Protein AF-F4B438-F1 (afdb_monomer)

Structure (mmCIF, N/CA/C/O backbone):
data_AF-F4B438-F1
#
_entry.id   AF-F4B438-F1
#
loop_
_atom_site.group_PDB
_atom_site.id
_atom_site.type_symbol
_atom_site.label_atom_id
_atom_site.label_alt_id
_atom_site.label_comp_id
_atom_site.label_asym_id
_atom_site.label_entity_id
_atom_site.label_seq_id
_atom_site.pdbx_PDB_ins_code
_atom_site.Cartn_x
_atom_site.Cartn_y
_atom_site.Cartn_z
_atom_site.occupancy
_atom_site.B_iso_or_equiv
_atom_site.auth_seq_id
_atom_site.auth_comp_id
_atom_site.auth_asym_id
_atom_site.auth_atom_id
_atom_site.pdbx_PDB_model_num
ATOM 1 N N . MET A 1 1 ? 2.057 10.214 1.483 1.00 91.44 1 MET A N 1
ATOM 2 C CA . MET A 1 1 ? 1.232 9.758 0.334 1.00 91.44 1 MET A CA 1
ATOM 3 C C . MET A 1 1 ? 1.623 10.405 -0.991 1.00 91.44 1 MET A C 1
ATOM 5 O O . MET A 1 1 ? 1.835 9.667 -1.937 1.00 91.44 1 MET A O 1
ATOM 9 N N . GLU A 1 2 ? 1.752 11.734 -1.098 1.00 94.44 2 GLU A N 1
ATOM 10 C CA . GLU A 1 2 ? 2.2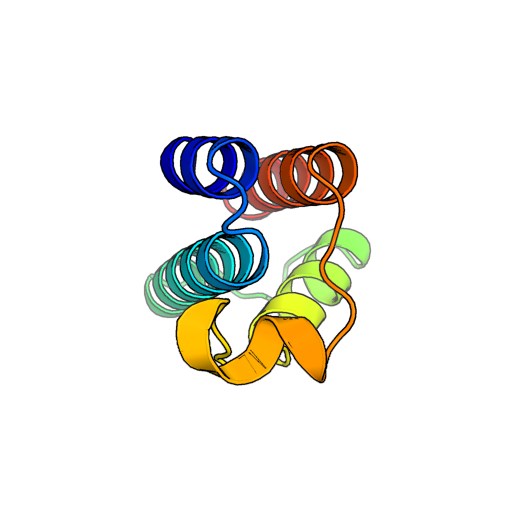83 12.371 -2.327 1.00 94.44 2 GLU A CA 1
ATOM 11 C C . GLU A 1 2 ? 3.707 11.897 -2.661 1.00 94.44 2 GLU A C 1
ATOM 13 O O . GLU A 1 2 ? 4.029 11.600 -3.806 1.00 94.44 2 GLU A O 1
ATOM 18 N N . GLU A 1 3 ? 4.520 11.690 -1.629 1.00 96.25 3 GLU A N 1
ATOM 19 C CA . GLU A 1 3 ? 5.844 11.084 -1.749 1.00 96.25 3 GLU A CA 1
ATOM 20 C C . GLU A 1 3 ? 5.830 9.687 -2.399 1.00 96.25 3 GLU A C 1
ATOM 22 O O . GLU A 1 3 ? 6.728 9.376 -3.176 1.00 96.25 3 GLU A O 1
ATOM 27 N N . ALA A 1 4 ? 4.786 8.872 -2.182 1.00 96.50 4 ALA A N 1
ATOM 28 C CA . ALA A 1 4 ? 4.670 7.563 -2.833 1.00 96.50 4 ALA A CA 1
ATOM 29 C C . ALA A 1 4 ? 4.517 7.713 -4.355 1.00 96.50 4 ALA A C 1
ATOM 31 O O . ALA A 1 4 ? 5.146 6.990 -5.123 1.00 96.50 4 ALA A O 1
ATOM 32 N N . ILE A 1 5 ? 3.739 8.704 -4.799 1.00 97.56 5 ILE A N 1
ATOM 33 C CA . ILE A 1 5 ? 3.576 9.016 -6.225 1.00 97.56 5 ILE A CA 1
ATOM 34 C C . ILE A 1 5 ? 4.898 9.530 -6.808 1.00 97.56 5 ILE A C 1
ATOM 36 O O . ILE A 1 5 ? 5.285 9.138 -7.907 1.00 97.56 5 ILE A O 1
ATOM 40 N N . ASN A 1 6 ? 5.631 10.369 -6.071 1.00 97.94 6 ASN A N 1
ATOM 41 C CA . ASN A 1 6 ? 6.937 10.856 -6.519 1.00 97.94 6 ASN A CA 1
ATOM 42 C C . ASN A 1 6 ? 7.952 9.712 -6.674 1.00 97.94 6 ASN A C 1
ATOM 44 O O . ASN A 1 6 ? 8.655 9.661 -7.681 1.00 97.94 6 ASN A O 1
ATOM 48 N N . LEU A 1 7 ? 7.976 8.750 -5.746 1.00 97.44 7 LEU A N 1
ATOM 49 C CA . LEU A 1 7 ? 8.801 7.542 -5.865 1.00 97.44 7 LEU A CA 1
ATOM 50 C C . LEU A 1 7 ? 8.440 6.723 -7.110 1.00 97.44 7 LEU A C 1
ATOM 52 O O . LEU A 1 7 ? 9.330 6.322 -7.861 1.00 97.44 7 LEU A O 1
ATOM 56 N N . ALA A 1 8 ? 7.147 6.536 -7.382 1.00 96.62 8 ALA A N 1
ATOM 57 C CA . ALA A 1 8 ? 6.686 5.857 -8.590 1.00 96.62 8 ALA A CA 1
ATOM 58 C C . ALA A 1 8 ? 7.160 6.571 -9.868 1.00 96.62 8 ALA A C 1
ATOM 60 O O . ALA A 1 8 ? 7.721 5.932 -10.759 1.00 96.62 8 ALA A O 1
ATOM 61 N N . LYS A 1 9 ? 7.038 7.906 -9.924 1.00 97.06 9 LYS A N 1
ATOM 62 C CA . LYS A 1 9 ? 7.534 8.739 -11.038 1.00 97.06 9 LYS A CA 1
ATOM 63 C C . LYS A 1 9 ? 9.049 8.644 -11.229 1.00 97.06 9 LYS A C 1
ATOM 65 O O . LYS A 1 9 ? 9.532 8.749 -12.351 1.00 97.06 9 LYS A O 1
ATOM 70 N N . MET A 1 10 ? 9.798 8.403 -10.155 1.00 97.00 10 MET A N 1
ATOM 71 C CA . MET A 1 10 ? 11.246 8.166 -10.191 1.00 97.00 10 MET A CA 1
ATOM 72 C C . MET A 1 10 ? 11.622 6.733 -10.605 1.00 97.00 10 MET A C 1
ATOM 74 O O . MET A 1 10 ? 12.799 6.374 -10.571 1.00 97.00 10 MET A O 1
ATOM 78 N N . GLY A 1 11 ? 10.651 5.897 -10.986 1.00 95.69 11 GLY A N 1
ATOM 79 C CA . GLY A 1 11 ? 10.888 4.504 -11.353 1.00 95.69 11 GLY A CA 1
ATOM 80 C C . GLY A 1 11 ? 11.161 3.601 -10.151 1.00 95.69 11 GLY A C 1
ATOM 81 O O . GLY A 1 11 ? 11.835 2.582 -10.311 1.00 95.69 11 GLY A O 1
ATOM 82 N N . LYS A 1 12 ? 10.645 3.972 -8.968 1.00 97.25 12 LYS A N 1
ATOM 83 C CA . LYS A 1 12 ? 10.699 3.182 -7.727 1.00 97.25 12 LYS A CA 1
ATOM 84 C C . LYS A 1 12 ? 9.310 2.712 -7.244 1.00 97.25 12 LYS A C 1
ATOM 86 O O . LYS A 1 12 ? 8.878 3.079 -6.144 1.00 97.25 12 LYS A O 1
ATOM 91 N N . PRO A 1 13 ? 8.558 1.956 -8.064 1.00 96.88 13 PRO A N 1
ATOM 92 C CA . PRO A 1 13 ? 7.196 1.528 -7.745 1.00 96.88 13 PRO A CA 1
ATOM 93 C C . PRO A 1 13 ? 7.097 0.583 -6.538 1.00 96.88 13 PRO A C 1
ATOM 95 O O . PRO A 1 13 ? 6.128 0.669 -5.783 1.00 96.88 13 PRO A O 1
ATOM 98 N N . LEU A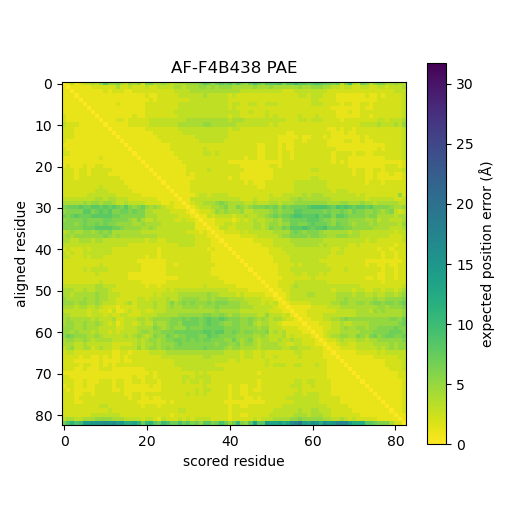 1 14 ? 8.076 -0.297 -6.303 1.00 96.75 14 LEU A N 1
ATOM 99 C CA . LEU A 1 14 ? 8.029 -1.198 -5.142 1.00 96.75 14 LEU A CA 1
ATOM 100 C C . LEU A 1 14 ? 8.274 -0.428 -3.838 1.00 96.75 14 LEU A C 1
ATOM 102 O O . LEU A 1 14 ? 7.578 -0.634 -2.847 1.00 96.75 14 LEU A O 1
ATOM 106 N N . THR A 1 15 ? 9.198 0.530 -3.866 1.00 97.19 15 THR A N 1
ATOM 107 C CA . THR A 1 15 ? 9.453 1.447 -2.747 1.00 97.19 15 THR A CA 1
ATOM 108 C C . THR A 1 15 ? 8.239 2.337 -2.470 1.00 97.19 15 THR A C 1
ATOM 110 O O . THR A 1 15 ? 7.895 2.573 -1.313 1.00 97.19 15 THR A O 1
ATOM 113 N N . ALA A 1 16 ? 7.537 2.790 -3.514 1.00 97.69 16 ALA A N 1
ATOM 114 C CA . ALA A 1 16 ? 6.273 3.509 -3.363 1.00 97.69 16 ALA A CA 1
ATOM 115 C C . ALA A 1 16 ? 5.210 2.658 -2.644 1.00 97.69 16 ALA A C 1
ATOM 117 O O . ALA A 1 16 ? 4.574 3.138 -1.705 1.00 97.69 16 ALA A O 1
ATOM 118 N N . MET A 1 17 ? 5.057 1.385 -3.027 1.00 97.12 17 MET A N 1
ATOM 119 C CA . MET A 1 17 ? 4.148 0.449 -2.353 1.00 97.12 17 MET A CA 1
ATOM 120 C C . MET A 1 17 ? 4.540 0.191 -0.897 1.00 97.12 17 MET A C 1
ATOM 122 O O . MET A 1 17 ? 3.663 0.123 -0.034 1.00 97.12 17 MET A O 1
ATOM 126 N N . LEU A 1 18 ? 5.839 0.105 -0.600 1.00 96.56 18 LEU A N 1
ATOM 127 C CA . LEU A 1 18 ? 6.331 -0.007 0.772 1.00 96.56 18 LEU A CA 1
ATOM 128 C C . LEU A 1 18 ? 5.913 1.204 1.617 1.00 96.56 18 LEU A C 1
ATOM 130 O O . LEU A 1 18 ? 5.406 1.026 2.722 1.00 96.56 18 LEU A O 1
ATOM 134 N N . LEU A 1 19 ? 6.046 2.422 1.080 1.00 97.25 19 LEU A N 1
ATOM 135 C CA . LEU A 1 19 ? 5.627 3.645 1.769 1.00 97.25 19 LEU A CA 1
ATOM 136 C C . LEU A 1 19 ? 4.109 3.679 2.012 1.00 97.25 19 LEU A C 1
ATOM 138 O O . LEU A 1 19 ? 3.662 4.069 3.091 1.00 97.25 19 LEU A O 1
ATOM 142 N N . ILE A 1 20 ? 3.310 3.245 1.031 1.00 97.62 20 ILE A N 1
ATOM 143 C CA . ILE A 1 20 ? 1.850 3.120 1.177 1.00 97.62 20 ILE A CA 1
ATOM 144 C C . ILE A 1 20 ? 1.514 2.132 2.295 1.00 97.62 20 ILE A C 1
ATOM 146 O O . ILE A 1 20 ? 0.679 2.435 3.146 1.00 97.62 20 ILE A O 1
ATOM 150 N N . LYS A 1 21 ? 2.180 0.972 2.326 1.00 97.50 21 LYS A N 1
ATOM 151 C CA . LYS A 1 21 ? 1.991 -0.023 3.382 1.00 97.50 21 LYS A CA 1
ATOM 152 C C . LYS A 1 21 ? 2.308 0.552 4.760 1.00 97.50 21 LYS A C 1
ATOM 154 O O . LYS A 1 21 ? 1.488 0.398 5.659 1.00 97.50 21 LYS A O 1
ATOM 159 N N . SER A 1 22 ? 3.438 1.241 4.918 1.00 96.81 22 SER A N 1
ATOM 160 C CA . SER A 1 22 ? 3.811 1.869 6.191 1.00 96.81 22 SER A CA 1
ATOM 161 C C . SER A 1 22 ? 2.779 2.897 6.655 1.00 96.81 22 SER A C 1
ATOM 163 O O . SER A 1 22 ? 2.382 2.871 7.815 1.00 96.81 22 SER A O 1
ATOM 165 N N . TYR A 1 23 ? 2.277 3.738 5.746 1.00 96.31 23 TYR A N 1
ATOM 166 C CA . TYR A 1 23 ? 1.205 4.687 6.060 1.00 96.31 23 TYR A CA 1
ATOM 167 C C . TYR A 1 23 ? -0.077 3.984 6.531 1.00 96.31 23 TYR A C 1
ATOM 169 O O . TYR A 1 23 ? -0.697 4.390 7.511 1.00 96.31 23 TYR A O 1
ATOM 177 N N . VAL A 1 24 ? -0.484 2.913 5.842 1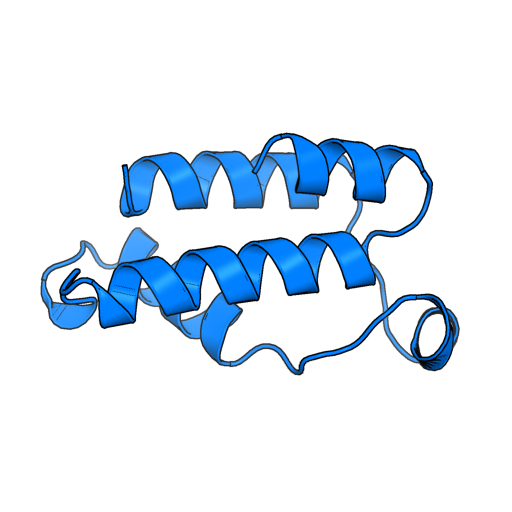.00 96.88 24 VAL A N 1
ATOM 178 C CA . VAL A 1 24 ? -1.662 2.132 6.236 1.00 96.88 24 VAL A CA 1
ATOM 179 C C . VAL A 1 24 ? -1.464 1.517 7.623 1.00 96.88 24 VAL A C 1
ATOM 181 O O . VAL A 1 24 ? -2.365 1.619 8.450 1.00 96.88 24 VAL A O 1
ATOM 184 N N . GLN A 1 25 ? -0.299 0.918 7.892 1.00 96.38 25 GLN A N 1
ATOM 185 C CA . GLN A 1 25 ? 0.029 0.329 9.196 1.00 96.38 25 GLN A CA 1
ATOM 186 C C . GLN A 1 25 ? -0.094 1.354 10.326 1.00 96.38 25 GLN A C 1
ATOM 188 O O . GLN A 1 25 ? -0.818 1.099 11.285 1.00 96.38 25 GLN A O 1
ATOM 193 N N . GLU A 1 26 ? 0.513 2.530 10.159 1.00 95.62 26 GLU A N 1
ATOM 194 C CA . GLU A 1 26 ? 0.439 3.631 11.124 1.00 95.62 26 GLU A C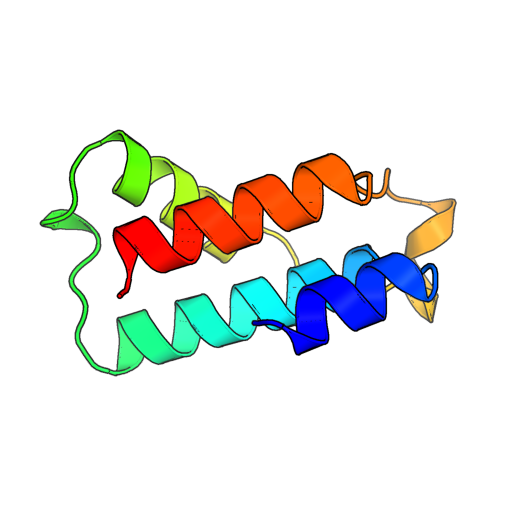A 1
ATOM 195 C C . GLU A 1 26 ? -1.017 4.015 11.430 1.00 95.62 26 GLU A C 1
ATOM 197 O O . GLU A 1 26 ? -1.411 4.105 12.589 1.00 95.62 26 GLU A O 1
ATOM 202 N N . LYS A 1 27 ? -1.872 4.151 10.408 1.00 95.25 27 LYS A N 1
ATOM 203 C CA . LYS A 1 27 ? -3.291 4.495 10.614 1.00 95.25 27 LYS A CA 1
ATOM 204 C C . LYS A 1 27 ? -4.098 3.430 11.341 1.00 95.25 27 LYS A C 1
ATOM 206 O O . LYS A 1 27 ? -5.016 3.774 12.089 1.00 95.25 27 LYS A O 1
ATOM 211 N N . ILE A 1 28 ? -3.789 2.154 11.132 1.00 94.44 28 ILE A N 1
ATOM 212 C CA . ILE A 1 28 ? -4.442 1.078 11.882 1.00 94.44 28 ILE A CA 1
ATOM 213 C C . ILE A 1 28 ? -3.965 1.084 13.341 1.00 94.44 28 ILE A C 1
ATOM 215 O O . ILE A 1 28 ? -4.789 0.958 14.246 1.00 94.44 28 ILE A O 1
ATOM 219 N N . GLU A 1 29 ? -2.671 1.305 13.580 1.00 93.88 29 GLU A N 1
ATOM 220 C CA . GLU A 1 29 ? -2.091 1.425 14.926 1.00 93.88 29 GLU A CA 1
ATOM 221 C C . GLU A 1 29 ? -2.628 2.645 15.697 1.00 93.88 29 GLU A C 1
ATOM 223 O O . GLU A 1 29 ? -2.867 2.555 16.900 1.00 93.88 29 GLU A O 1
ATOM 228 N N . GLU A 1 30 ? -2.926 3.751 15.005 1.00 93.62 30 GLU A N 1
ATOM 229 C CA . GLU A 1 3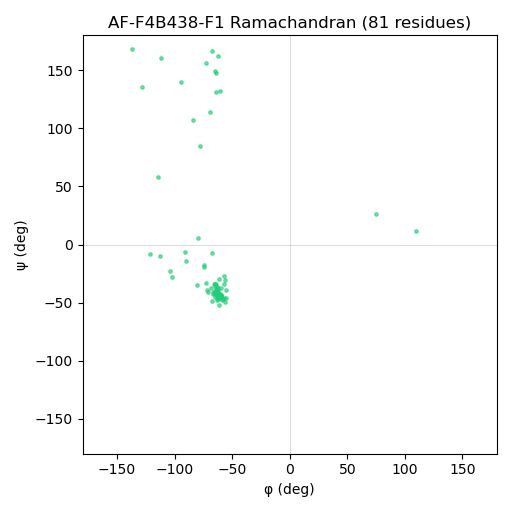0 ? -3.610 4.934 15.555 1.00 93.62 30 GLU A CA 1
ATOM 230 C C . GLU A 1 30 ? -5.088 4.680 15.936 1.00 93.62 30 GLU A C 1
ATOM 232 O O . GLU A 1 30 ? -5.730 5.541 16.541 1.00 93.62 30 GLU A O 1
ATOM 237 N N . GLY A 1 31 ? -5.649 3.509 15.607 1.00 89.75 31 GLY A N 1
ATOM 238 C CA . GLY A 1 31 ? -6.978 3.082 16.056 1.00 89.75 31 GLY A CA 1
ATOM 239 C C . GLY A 1 31 ? -8.067 3.046 14.981 1.00 89.75 31 GLY A C 1
ATOM 240 O O . GLY A 1 31 ? -9.246 2.893 15.321 1.00 89.75 31 GLY A O 1
ATOM 241 N N . LYS A 1 32 ? -7.730 3.155 13.687 1.00 88.06 32 LYS A N 1
ATOM 242 C CA . LYS A 1 32 ? -8.699 2.871 12.611 1.00 88.06 32 LYS A CA 1
ATOM 243 C C . LYS A 1 32 ? -9.004 1.364 12.596 1.00 88.06 32 LYS A C 1
ATOM 245 O O . LYS A 1 32 ? -8.149 0.542 12.287 1.00 88.06 32 LYS A O 1
ATOM 250 N N . ASP A 1 33 ? -10.244 0.992 12.913 1.00 88.44 33 ASP A N 1
ATOM 251 C CA . ASP A 1 33 ? -10.683 -0.410 12.931 1.00 88.44 33 ASP A CA 1
ATOM 252 C C . ASP A 1 33 ? -11.094 -0.884 11.528 1.00 88.44 33 ASP A C 1
ATOM 254 O O . ASP A 1 33 ? -12.160 -0.532 11.015 1.00 88.44 33 ASP A O 1
ATOM 258 N N . VAL A 1 34 ? -10.250 -1.724 10.926 1.00 88.62 34 VAL A N 1
ATOM 259 C CA . VAL A 1 34 ? -10.445 -2.323 9.595 1.00 88.62 34 VAL A CA 1
ATOM 260 C C . VAL A 1 34 ? -11.767 -3.093 9.484 1.00 88.62 34 VAL A C 1
ATOM 262 O O . VAL A 1 34 ? -12.377 -3.123 8.416 1.00 88.62 34 VAL A O 1
ATOM 265 N N . ASN A 1 35 ? -12.266 -3.681 10.578 1.00 87.81 35 ASN A N 1
ATOM 266 C CA . ASN A 1 35 ? -13.501 -4.471 10.553 1.00 87.81 35 ASN A CA 1
ATOM 267 C C . ASN A 1 35 ? -14.764 -3.613 10.437 1.00 87.81 35 ASN A C 1
ATOM 269 O O . ASN A 1 35 ? -15.814 -4.130 10.054 1.00 87.81 35 ASN A O 1
ATOM 273 N N . LYS A 1 36 ? -14.667 -2.320 10.765 1.00 91.56 36 LYS A N 1
ATOM 274 C CA . LYS A 1 36 ? -15.768 -1.352 10.658 1.00 91.56 36 LYS A CA 1
ATOM 275 C C . LYS A 1 36 ? -15.804 -0.632 9.312 1.00 91.56 36 LYS A C 1
ATOM 277 O O . LYS A 1 36 ? -16.746 0.115 9.060 1.00 91.56 36 LYS A O 1
ATOM 282 N N . MET A 1 37 ? -14.798 -0.836 8.464 1.00 93.06 37 MET A N 1
ATOM 283 C CA . MET A 1 37 ? -14.768 -0.288 7.110 1.00 93.06 37 MET A CA 1
ATOM 284 C C . MET A 1 37 ? -15.757 -1.026 6.204 1.00 93.06 37 MET A C 1
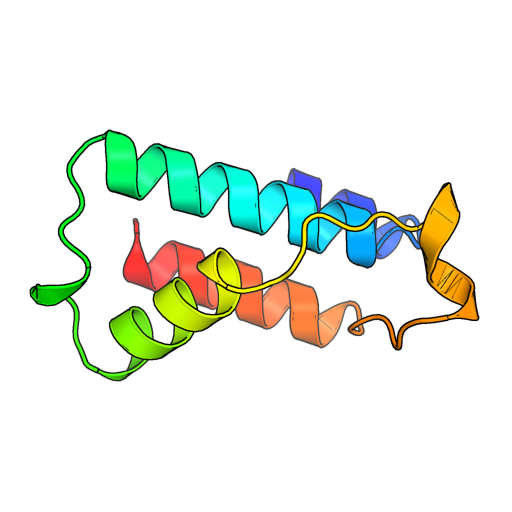ATOM 286 O O . MET A 1 37 ? -16.100 -2.188 6.441 1.00 93.06 37 MET A O 1
ATOM 290 N N . ASP A 1 38 ? -16.197 -0.368 5.130 1.00 95.69 38 ASP A N 1
ATOM 291 C CA . ASP A 1 38 ? -16.940 -1.054 4.081 1.00 95.69 38 ASP A CA 1
ATOM 292 C C . ASP A 1 38 ? -16.071 -2.140 3.423 1.00 95.69 38 ASP A C 1
ATOM 294 O O . ASP A 1 38 ? -14.840 -2.149 3.528 1.00 95.69 38 ASP A O 1
ATOM 298 N N . LYS A 1 39 ? -16.721 -3.0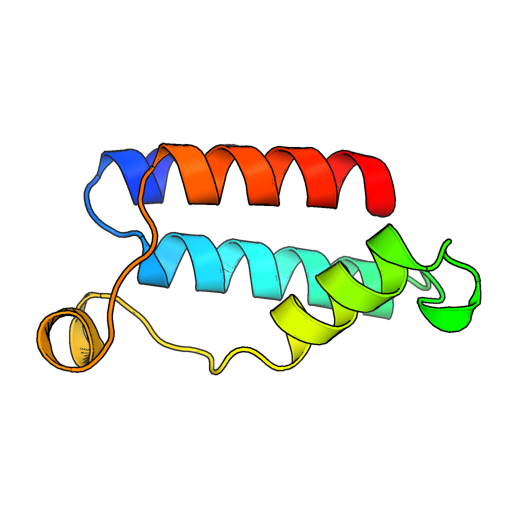77 2.726 1.00 96.12 39 LYS A N 1
ATOM 299 C CA . LYS A 1 39 ? -16.043 -4.240 2.144 1.00 96.12 39 LYS A CA 1
ATOM 300 C C . LYS A 1 39 ? -14.885 -3.845 1.219 1.00 96.12 39 LYS A C 1
ATOM 302 O O . LYS A 1 39 ? -13.859 -4.514 1.252 1.00 96.12 39 LYS A O 1
ATOM 307 N N . ILE A 1 40 ? -15.032 -2.791 0.414 1.00 95.81 40 ILE A N 1
ATOM 308 C CA . ILE A 1 40 ? -14.010 -2.389 -0.561 1.00 95.81 40 ILE A CA 1
ATOM 309 C C . ILE A 1 40 ? -12.773 -1.884 0.178 1.00 95.81 40 ILE A C 1
ATOM 311 O O . ILE A 1 40 ? -11.664 -2.336 -0.105 1.00 95.81 40 ILE A O 1
ATOM 315 N N . CYS A 1 41 ? -12.961 -0.994 1.153 1.00 96.81 41 CYS A N 1
ATOM 316 C CA . CYS A 1 41 ? -11.859 -0.483 1.959 1.00 96.81 41 CYS A CA 1
ATOM 317 C C . CYS A 1 41 ? -11.189 -1.585 2.780 1.00 96.81 41 CYS A C 1
ATOM 319 O O . CYS A 1 41 ? -9.966 -1.704 2.767 1.00 96.81 41 CYS A O 1
ATOM 321 N N . ARG A 1 42 ? -11.973 -2.451 3.425 1.00 96.69 42 ARG A N 1
ATOM 322 C CA . ARG A 1 42 ? -11.441 -3.577 4.195 1.00 96.69 42 ARG A CA 1
ATOM 323 C C .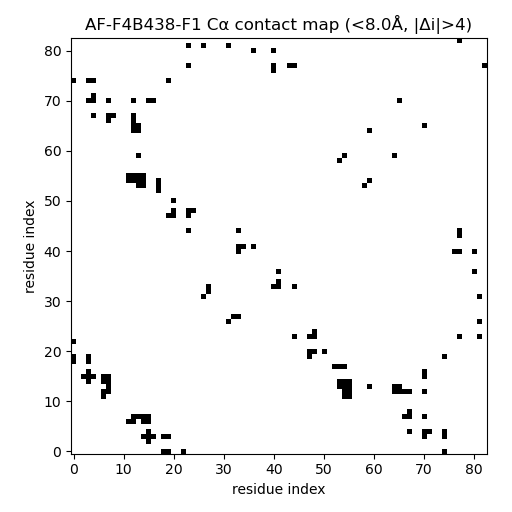 ARG A 1 42 ? -10.576 -4.505 3.343 1.00 96.69 42 ARG A C 1
ATOM 325 O O . ARG A 1 42 ? -9.480 -4.871 3.769 1.00 96.69 42 ARG A O 1
ATOM 332 N N . ASP A 1 43 ? -11.054 -4.883 2.160 1.00 97.19 43 ASP A N 1
ATOM 333 C CA . ASP A 1 43 ? -10.339 -5.796 1.266 1.00 97.19 43 ASP A CA 1
ATOM 334 C C . ASP A 1 43 ? -9.043 -5.146 0.740 1.00 97.19 43 ASP A C 1
ATOM 336 O O . ASP A 1 43 ? -7.989 -5.783 0.758 1.00 97.19 43 ASP A O 1
ATOM 340 N N . LEU A 1 44 ? -9.086 -3.861 0.358 1.00 97.19 44 LEU A N 1
ATOM 341 C CA . LEU A 1 44 ? -7.902 -3.108 -0.075 1.00 97.19 44 LEU A CA 1
ATOM 342 C C . LEU A 1 44 ? -6.850 -3.003 1.035 1.00 97.19 44 LEU A C 1
ATOM 344 O O . LEU A 1 44 ? -5.683 -3.328 0.817 1.00 97.19 44 LEU A O 1
ATOM 348 N N . ILE A 1 45 ? -7.253 -2.558 2.227 1.00 97.25 45 ILE A N 1
ATOM 349 C CA . ILE A 1 45 ? -6.341 -2.384 3.363 1.00 97.25 45 ILE A CA 1
ATOM 350 C C . ILE A 1 45 ? -5.725 -3.725 3.767 1.00 97.25 45 ILE A C 1
ATOM 352 O O . ILE A 1 45 ? -4.515 -3.805 3.977 1.00 97.25 45 ILE A O 1
ATOM 356 N N . SER A 1 46 ? -6.519 -4.799 3.787 1.00 96.25 46 SER A N 1
ATOM 357 C CA . SER A 1 46 ? -6.014 -6.145 4.075 1.00 96.25 46 SER A CA 1
ATOM 358 C C . SER A 1 46 ? -4.977 -6.600 3.044 1.00 96.25 46 SER A C 1
ATOM 360 O O . SER A 1 46 ? -3.938 -7.142 3.419 1.00 96.25 46 SER A O 1
ATOM 362 N N . ALA A 1 47 ? -5.214 -6.340 1.754 1.00 96.38 47 ALA A N 1
ATOM 363 C CA . ALA A 1 47 ? -4.273 -6.677 0.688 1.00 96.38 47 ALA A CA 1
ATOM 364 C C . ALA A 1 47 ? -2.951 -5.896 0.803 1.00 96.38 47 ALA A C 1
ATOM 366 O O . ALA A 1 47 ? -1.871 -6.478 0.675 1.00 96.38 47 ALA A O 1
ATOM 367 N N . ILE A 1 48 ? -3.014 -4.596 1.110 1.00 96.56 48 ILE A N 1
ATOM 368 C CA . ILE A 1 48 ? -1.819 -3.765 1.326 1.00 96.56 48 ILE A CA 1
ATOM 369 C C . ILE A 1 48 ? -1.009 -4.282 2.522 1.00 96.56 48 ILE A C 1
ATOM 371 O O . ILE A 1 48 ? 0.206 -4.444 2.421 1.00 96.56 48 ILE A O 1
ATOM 375 N N . LEU A 1 49 ? -1.669 -4.598 3.640 1.00 95.44 49 LEU A N 1
ATOM 376 C CA . LEU A 1 49 ? -1.002 -5.117 4.838 1.00 95.44 49 LEU A CA 1
ATOM 377 C C . LEU A 1 49 ? -0.355 -6.491 4.607 1.00 95.44 49 LEU A C 1
ATOM 379 O O . LEU A 1 49 ? 0.731 -6.750 5.130 1.00 95.44 49 LEU A O 1
ATOM 383 N N . ALA A 1 50 ? -0.986 -7.343 3.795 1.00 95.25 50 ALA A N 1
ATOM 384 C CA . ALA A 1 50 ? -0.468 -8.658 3.422 1.00 95.25 50 ALA A CA 1
ATOM 385 C C . ALA A 1 50 ? 0.684 -8.602 2.402 1.00 95.25 50 ALA A C 1
ATOM 387 O O . ALA A 1 50 ? 1.421 -9.577 2.253 1.00 95.25 50 ALA A O 1
ATOM 388 N N . THR A 1 51 ? 0.861 -7.477 1.702 1.00 91.81 51 THR A N 1
ATOM 389 C CA . THR A 1 51 ? 1.922 -7.318 0.700 1.00 91.81 51 THR A CA 1
ATOM 390 C C . THR A 1 51 ? 3.295 -7.412 1.378 1.00 91.81 51 THR A C 1
ATOM 392 O O . THR A 1 51 ? 3.512 -6.759 2.403 1.00 91.81 51 THR A O 1
ATOM 395 N N . PRO A 1 52 ? 4.250 -8.207 0.862 1.00 90.81 52 PRO A N 1
ATOM 396 C CA . PRO A 1 52 ? 5.582 -8.295 1.450 1.00 90.81 52 PRO A CA 1
ATOM 397 C C . PRO A 1 52 ? 6.308 -6.948 1.361 1.00 90.81 52 PRO A C 1
ATOM 399 O O . PRO A 1 52 ? 6.129 -6.183 0.416 1.00 90.81 52 PRO A O 1
ATOM 402 N N . SER A 1 53 ? 7.147 -6.654 2.352 1.00 92.75 53 SER A N 1
ATOM 403 C CA . SER A 1 53 ? 7.931 -5.418 2.379 1.00 92.75 53 SER A CA 1
ATOM 404 C C . SER A 1 53 ? 9.140 -5.539 1.442 1.00 92.75 53 SER A C 1
ATOM 406 O O . SER A 1 53 ? 10.227 -5.924 1.869 1.00 92.75 53 SER A O 1
ATOM 408 N N . ILE A 1 54 ? 8.923 -5.261 0.156 1.00 92.69 54 ILE A N 1
ATOM 409 C CA . ILE A 1 54 ? 9.926 -5.332 -0.919 1.00 92.69 54 ILE A CA 1
ATOM 410 C C . ILE A 1 54 ? 10.263 -3.940 -1.467 1.00 92.69 54 ILE A C 1
ATOM 412 O O . ILE A 1 54 ? 9.502 -2.993 -1.288 1.00 92.69 54 ILE A O 1
ATOM 416 N N . ASN A 1 55 ? 11.409 -3.821 -2.137 1.00 92.75 55 ASN A N 1
ATOM 417 C CA . ASN A 1 55 ? 11.896 -2.582 -2.746 1.00 92.75 55 ASN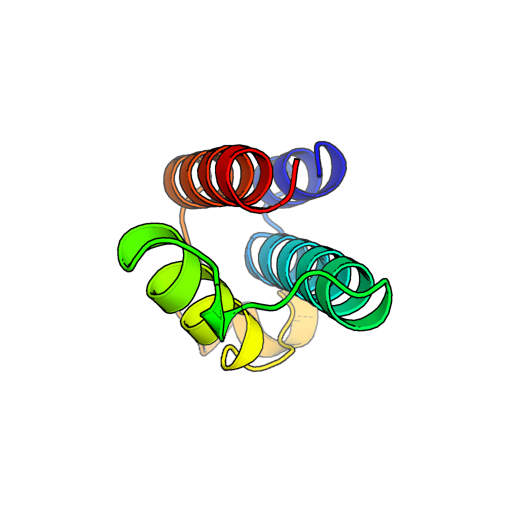 A CA 1
ATOM 418 C C . ASN A 1 55 ? 12.481 -2.831 -4.141 1.00 92.75 55 ASN A C 1
ATOM 420 O O . ASN A 1 55 ? 12.703 -3.972 -4.555 1.00 92.75 55 ASN A O 1
ATOM 424 N N . ASP A 1 56 ? 12.730 -1.748 -4.868 1.00 95.38 56 ASP A N 1
ATOM 425 C CA . ASP A 1 56 ? 13.192 -1.822 -6.251 1.00 95.38 56 ASP A CA 1
ATOM 426 C C . ASP A 1 56 ? 14.651 -2.282 -6.345 1.00 95.38 56 ASP A C 1
ATOM 428 O O . ASP A 1 56 ? 15.008 -2.999 -7.278 1.00 95.38 56 ASP A O 1
ATOM 432 N N . GLU A 1 57 ? 15.486 -1.924 -5.368 1.00 93.50 57 GLU A N 1
ATOM 433 C CA . GLU A 1 57 ? 16.910 -2.261 -5.339 1.00 93.50 57 GLU A CA 1
ATOM 434 C C . GLU A 1 57 ? 17.154 -3.775 -5.295 1.00 93.50 57 GLU A C 1
ATOM 436 O O . GLU A 1 57 ? 18.077 -4.266 -5.945 1.00 93.50 57 GLU A O 1
ATOM 441 N N . SER A 1 58 ? 16.316 -4.516 -4.568 1.00 93.69 58 SER A N 1
ATOM 442 C CA . SER A 1 58 ? 16.488 -5.959 -4.377 1.00 93.69 58 SER A CA 1
ATOM 443 C C . SER A 1 58 ? 15.552 -6.810 -5.239 1.00 93.69 58 SER A C 1
ATOM 445 O O . SER A 1 58 ? 15.899 -7.946 -5.557 1.00 93.69 58 SER A O 1
ATOM 447 N N . TRP A 1 59 ? 14.369 -6.304 -5.616 1.00 93.75 59 TRP A N 1
ATOM 448 C CA . TRP A 1 59 ? 13.286 -7.154 -6.142 1.00 93.75 59 TRP A CA 1
ATOM 449 C C . TRP A 1 59 ? 12.790 -6.817 -7.546 1.00 93.75 59 TRP A C 1
ATOM 451 O O . TRP A 1 59 ? 12.041 -7.611 -8.116 1.00 93.75 59 TRP A O 1
ATOM 461 N N . ARG A 1 60 ? 13.222 -5.701 -8.146 1.00 91.62 60 ARG A N 1
ATOM 462 C CA . ARG A 1 60 ? 12.665 -5.202 -9.419 1.00 91.62 60 ARG A CA 1
ATOM 463 C C . ARG A 1 60 ? 12.737 -6.191 -10.592 1.00 91.62 60 ARG A C 1
ATOM 465 O O . ARG A 1 60 ? 11.921 -6.106 -11.500 1.00 91.62 60 ARG A O 1
ATOM 472 N N . VAL A 1 61 ? 13.697 -7.116 -10.597 1.00 93.38 61 VAL A N 1
ATOM 473 C CA . VAL A 1 61 ? 13.831 -8.137 -11.660 1.00 93.38 61 VAL A CA 1
ATOM 474 C C . VAL A 1 61 ? 13.062 -9.429 -11.371 1.00 93.38 61 VAL A C 1
ATOM 476 O O . VAL A 1 61 ? 12.885 -10.247 -12.268 1.00 93.38 61 VAL A O 1
ATOM 479 N N . PHE A 1 62 ? 12.622 -9.626 -10.128 1.00 92.62 62 PHE A N 1
ATOM 480 C CA . PHE A 1 62 ? 11.996 -10.866 -9.664 1.00 92.62 62 PHE A CA 1
ATOM 481 C C . PHE A 1 62 ? 10.480 -10.746 -9.518 1.00 92.62 62 PHE A C 1
ATOM 483 O O . PHE A 1 62 ? 9.785 -11.759 -9.528 1.00 92.62 62 PHE A O 1
ATOM 490 N N . VAL A 1 63 ? 9.969 -9.524 -9.357 1.00 90.75 63 VAL A N 1
ATOM 491 C CA . VAL A 1 63 ? 8.560 -9.263 -9.053 1.00 90.75 63 VAL A CA 1
ATOM 492 C C . VAL A 1 63 ? 8.010 -8.239 -10.042 1.00 90.75 63 VAL A C 1
ATOM 494 O O . VAL A 1 63 ? 8.674 -7.230 -10.289 1.00 90.75 63 VAL A O 1
ATOM 497 N N . PRO A 1 64 ? 6.805 -8.455 -10.603 1.00 91.19 64 PRO A N 1
ATOM 498 C CA . PRO A 1 64 ? 6.146 -7.430 -11.394 1.00 91.19 64 PRO A CA 1
ATOM 499 C C . PRO A 1 64 ? 5.897 -6.189 -10.537 1.00 91.19 64 PRO A C 1
ATOM 501 O O . PRO A 1 64 ? 5.392 -6.270 -9.416 1.00 91.19 64 PRO A O 1
ATOM 504 N N . SER A 1 65 ? 6.254 -5.035 -11.081 1.00 92.25 65 SER A N 1
ATOM 505 C CA . SER A 1 65 ? 5.994 -3.753 -10.446 1.00 92.25 65 SER A CA 1
ATOM 506 C C . SER A 1 65 ? 4.688 -3.149 -10.961 1.00 92.25 65 SER A C 1
ATOM 508 O O . SER A 1 65 ? 4.451 -3.206 -12.169 1.00 92.25 65 SER A O 1
ATOM 510 N N . PRO A 1 66 ? 3.874 -2.534 -10.086 1.00 94.44 66 PRO A N 1
ATOM 511 C CA . PRO A 1 66 ? 2.713 -1.776 -10.529 1.00 94.44 66 PRO A CA 1
ATOM 512 C C . PRO A 1 66 ? 3.135 -0.554 -11.353 1.00 94.44 66 PRO A C 1
ATOM 514 O O . PRO A 1 66 ? 4.205 0.028 -11.143 1.00 94.44 66 PRO A O 1
ATOM 517 N N . SER A 1 67 ? 2.274 -0.176 -12.290 1.00 97.38 67 SER A N 1
ATOM 518 C CA . SER A 1 67 ? 2.371 1.056 -13.071 1.00 97.38 67 SER A CA 1
ATOM 519 C C . SER A 1 67 ? 2.147 2.301 -12.205 1.00 97.38 67 SER A C 1
ATOM 521 O O . SER A 1 67 ? 1.669 2.225 -11.069 1.00 97.38 67 SER A O 1
ATOM 523 N N . LEU A 1 68 ? 2.491 3.473 -12.747 1.00 97.50 68 LEU A N 1
ATOM 524 C CA . LEU A 1 68 ? 2.253 4.746 -12.069 1.00 97.50 68 LEU A CA 1
ATOM 525 C C . LEU A 1 68 ? 0.754 4.958 -11.824 1.00 97.50 68 LEU A C 1
ATOM 527 O O . LEU A 1 68 ? 0.365 5.338 -10.724 1.00 97.50 68 LEU A O 1
ATOM 531 N N . GLU A 1 69 ? -0.075 4.657 -12.820 1.00 98.00 69 GLU A N 1
ATOM 532 C CA . GLU A 1 69 ? -1.526 4.810 -12.771 1.00 98.00 69 GLU A CA 1
ATOM 533 C C . GLU A 1 69 ? -2.149 3.905 -11.698 1.00 98.00 69 GLU A C 1
ATOM 535 O O . GLU A 1 69 ? -3.027 4.334 -10.949 1.00 98.00 69 GLU A O 1
ATOM 540 N N . GLU A 1 70 ? -1.664 2.666 -11.570 1.00 97.38 70 GLU A N 1
ATOM 541 C CA . GLU A 1 70 ? -2.094 1.748 -10.510 1.00 97.38 70 GLU A CA 1
ATOM 542 C C . GLU A 1 70 ? -1.703 2.265 -9.121 1.00 97.38 70 GLU A C 1
ATOM 544 O O . GLU A 1 70 ? -2.516 2.217 -8.196 1.00 97.38 70 GLU A O 1
ATOM 549 N N . ILE A 1 71 ? -0.492 2.809 -8.964 1.00 97.81 71 ILE A N 1
ATOM 550 C CA . ILE A 1 71 ? -0.050 3.399 -7.692 1.00 97.81 71 ILE A CA 1
ATOM 551 C C . ILE A 1 71 ? -0.894 4.625 -7.342 1.00 97.81 71 ILE A C 1
ATOM 553 O O . ILE A 1 71 ? -1.333 4.755 -6.200 1.00 97.81 71 ILE A O 1
ATOM 557 N N . GLU A 1 72 ? -1.153 5.515 -8.300 1.00 98.06 72 GLU A N 1
ATOM 558 C CA . GLU A 1 72 ? -2.003 6.691 -8.097 1.00 98.06 72 GLU A CA 1
ATOM 559 C C . GLU A 1 72 ? -3.425 6.286 -7.686 1.00 98.06 72 GLU A C 1
ATOM 561 O O . GLU A 1 72 ? -3.967 6.840 -6.723 1.00 98.06 72 GLU A O 1
ATOM 566 N N . ALA A 1 73 ? -3.996 5.266 -8.335 1.00 97.75 73 ALA A N 1
ATOM 567 C CA . ALA A 1 73 ? -5.304 4.721 -7.983 1.00 97.75 73 ALA A CA 1
ATOM 568 C C . ALA A 1 73 ? -5.327 4.139 -6.559 1.00 97.75 73 ALA A C 1
ATOM 570 O O . ALA A 1 73 ? -6.250 4.424 -5.790 1.00 97.75 73 ALA A O 1
ATOM 571 N N . VAL A 1 74 ? -4.300 3.374 -6.170 1.00 97.25 74 VAL A N 1
ATOM 572 C CA . VAL A 1 74 ? -4.171 2.837 -4.806 1.00 97.25 74 VAL A CA 1
ATOM 573 C C . VAL A 1 74 ? -4.035 3.969 -3.790 1.00 97.25 74 VAL A C 1
ATOM 575 O O . VAL A 1 74 ? -4.752 3.976 -2.792 1.00 97.25 74 VAL A O 1
ATOM 578 N N . VAL A 1 75 ? -3.166 4.953 -4.040 1.00 97.62 75 VAL A N 1
ATOM 579 C CA . VAL A 1 75 ? -2.976 6.118 -3.160 1.00 97.62 75 VAL A CA 1
ATOM 580 C C . VAL A 1 75 ? -4.290 6.858 -2.949 1.00 97.62 75 VAL A C 1
ATOM 582 O O . VAL A 1 75 ? -4.626 7.197 -1.812 1.00 97.62 75 VAL A O 1
ATOM 585 N N . GLN A 1 76 ? -5.034 7.100 -4.027 1.00 97.38 76 GLN A N 1
ATOM 586 C CA . GLN A 1 76 ? -6.320 7.776 -3.957 1.00 97.38 76 GLN A CA 1
ATOM 587 C C . GLN A 1 76 ? -7.319 6.965 -3.132 1.00 97.38 76 GLN A C 1
ATOM 589 O O . GLN A 1 76 ? -7.943 7.505 -2.217 1.00 97.38 76 GLN A O 1
ATOM 594 N N . LYS A 1 77 ? -7.418 5.655 -3.381 1.00 97.19 77 LYS A N 1
ATOM 595 C CA . LYS A 1 77 ? -8.381 4.816 -2.670 1.00 97.19 77 LYS A CA 1
ATOM 596 C C . LYS A 1 77 ? -8.041 4.643 -1.191 1.00 97.19 77 LYS A C 1
ATOM 598 O O . LYS A 1 77 ? -8.932 4.679 -0.350 1.00 97.19 77 LYS A O 1
ATOM 603 N N . VAL A 1 78 ? -6.759 4.539 -0.852 1.00 96.75 78 VAL A N 1
ATOM 604 C CA . VAL A 1 78 ? -6.291 4.508 0.541 1.00 96.75 78 VAL A CA 1
ATOM 605 C C . VAL A 1 78 ? -6.673 5.790 1.280 1.00 96.75 78 VAL A C 1
ATOM 607 O O . VAL A 1 78 ? -7.143 5.714 2.414 1.00 96.75 78 VAL A O 1
ATOM 610 N N . LYS A 1 79 ? -6.529 6.962 0.645 1.00 95.06 79 LYS A N 1
ATOM 611 C CA . LYS A 1 79 ? -6.959 8.239 1.236 1.00 95.06 79 LYS A CA 1
ATOM 612 C C . LYS A 1 79 ? -8.466 8.285 1.479 1.00 95.06 79 LYS A C 1
ATOM 614 O O . LYS A 1 79 ? -8.876 8.770 2.522 1.00 95.06 79 LYS A O 1
ATOM 619 N N . GLU A 1 80 ? -9.280 7.768 0.561 1.00 94.88 80 GLU A N 1
ATOM 620 C CA . GLU A 1 80 ? -10.736 7.684 0.759 1.00 94.88 80 GLU A CA 1
ATOM 621 C C . GLU A 1 80 ? -11.112 6.780 1.943 1.00 94.88 80 GLU A C 1
ATOM 623 O O . GLU A 1 80 ? -12.062 7.074 2.660 1.00 94.88 80 GLU A O 1
ATOM 628 N N . CYS A 1 81 ? -10.366 5.694 2.157 1.00 94.81 81 CYS A N 1
ATOM 629 C CA . CYS A 1 81 ? -10.646 4.726 3.217 1.00 94.81 81 CYS A CA 1
ATOM 630 C C . CYS A 1 81 ? -10.143 5.151 4.606 1.00 94.81 81 CYS A C 1
ATOM 632 O O . CYS A 1 81 ? -10.756 4.805 5.616 1.00 94.81 81 CYS A O 1
ATOM 634 N N . LEU A 1 82 ? -8.998 5.838 4.674 1.00 92.62 82 LEU A N 1
ATOM 635 C CA . LEU A 1 82 ? -8.304 6.151 5.932 1.00 92.62 82 LEU A CA 1
ATOM 636 C C . LEU A 1 82 ? -8.293 7.639 6.296 1.00 92.62 82 LEU A C 1
ATOM 638 O O . LEU A 1 82 ? -7.914 7.962 7.426 1.00 92.62 82 LEU A O 1
ATOM 642 N N . GLY A 1 83 ? -8.709 8.508 5.371 1.00 74.56 83 GLY A N 1
ATOM 643 C CA . GLY A 1 83 ? -8.900 9.943 5.586 1.00 74.56 83 GLY A CA 1
ATOM 644 C C . GLY A 1 83 ? -9.886 10.279 6.695 1.00 74.56 83 GLY A C 1
ATOM 645 O O . GLY A 1 83 ? -10.676 9.399 7.119 1.00 74.56 83 GLY A O 1
#

Mean predicted aligned error: 2.69 Å

Secondary structure (DSSP, 8-state):
-HHHHHHHHTT-HHHHHHHHHHHHHHHHHTT--GGGS-HHHHHHHHHHHHS----HHHHTTTSPPPPHHHHHHHHHHHHHHH-

Solvent-accessible surface area (backbone atoms only — not comparable to full-atom values): 4758 Å² total; per-residue (Å²): 110,71,63,29,53,52,32,27,75,71,75,25,38,38,43,16,51,37,52,52,32,51,54,51,51,53,46,42,73,76,63,53,60,60,87,79,44,57,71,69,47,31,53,51,54,51,51,45,70,68,49,77,92,50,35,46,91,86,35,58,91,80,43,91,67,66,52,62,68,56,50,49,51,49,54,53,52,50,46,73,62,71,104

Foldseek 3Di:
DVVLLVCLVVVKQLVSLLVLLVVLVVLVVVPDDLVPFPPVLSVLSVVSPPDDNDTCVPPVVPDDGDHSVVSVVSVVSNVVGRD

Radius of gyration: 12.52 Å; Cα contacts (8 Å, |Δi|>4): 84; chains: 1; bounding box: 34×23×29 Å

Nearest PDB structures (foldseek):
  6zkh-assembly1_f  TM=4.453E-01  e=8.370E+00  Ovis aries

Organism: Acidianus hospitalis (strain W1) (NCBI:txid933801)

pLDDT: mean 94.87, std 3.43, range [74.56, 98.06]

Sequence (83 aa):
MEEAINLAKMGKPLTAMLLIKSYVQEKIEEGKDVNKMDKICRDLISAILATPSINDESWRVFVPSPSLEEIEAVVQKVKECLG